Protein AF-A0A3D5UXY3-F1 (afdb_monomer_lite)

Secondary structure (DSSP, 8-state):
--S-HHHHHHHHHHHHHHHHHHHHHHHHHHHHHHHHHHHHHHTTT-SEE-HHHHHHHHHHH---HHHHHHHHHHTT-EE-HHHHHT-

Structure (mmCIF, N/CA/C/O backbone):
data_AF-A0A3D5UXY3-F1
#
_entry.id   AF-A0A3D5UXY3-F1
#
loop_
_atom_site.group_PDB
_atom_site.id
_atom_site.type_symbol
_atom_site.label_atom_id
_atom_site.label_alt_id
_atom_site.label_comp_id
_atom_site.label_asym_id
_atom_site.label_entity_id
_atom_site.label_seq_id
_atom_site.pdbx_PDB_ins_code
_atom_site.Cartn_x
_atom_site.Cartn_y
_atom_site.Cartn_z
_atom_site.occupancy
_atom_site.B_iso_or_equiv
_atom_site.auth_seq_id
_atom_site.auth_comp_id
_atom_site.auth_asym_id
_atom_site.auth_atom_id
_atom_site.pdbx_PDB_model_num
ATOM 1 N N . GLY A 1 1 ? 19.756 -15.944 -25.049 1.00 56.19 1 GLY A N 1
ATOM 2 C CA . GLY A 1 1 ? 18.656 -15.158 -25.641 1.00 56.19 1 GLY A CA 1
ATOM 3 C C . GLY A 1 1 ? 18.650 -15.235 -27.158 1.00 56.19 1 GLY A C 1
ATOM 4 O O . GLY A 1 1 ? 18.577 -14.194 -27.803 1.00 56.19 1 GLY A O 1
ATOM 5 N N . ASP A 1 2 ? 18.728 -16.443 -27.728 1.00 58.97 2 ASP A N 1
ATOM 6 C CA . ASP A 1 2 ? 18.714 -16.647 -29.189 1.00 58.97 2 ASP A CA 1
ATOM 7 C C . ASP A 1 2 ? 17.315 -16.947 -29.742 1.00 58.97 2 ASP A C 1
ATOM 9 O O . ASP A 1 2 ? 17.083 -16.758 -30.928 1.00 58.97 2 ASP A O 1
ATOM 13 N N . ALA A 1 3 ? 16.365 -17.329 -28.881 1.00 74.88 3 ALA A N 1
ATOM 14 C CA . ALA A 1 3 ? 14.972 -17.556 -29.268 1.00 74.88 3 ALA A CA 1
ATOM 15 C C . ALA A 1 3 ? 14.161 -16.255 -29.451 1.00 74.88 3 ALA A C 1
ATOM 17 O O . ALA A 1 3 ? 13.214 -16.250 -30.224 1.00 74.88 3 ALA A O 1
ATOM 18 N N . TYR A 1 4 ? 14.556 -15.162 -28.778 1.00 75.25 4 TYR A N 1
ATOM 19 C CA . TYR A 1 4 ? 13.863 -13.861 -28.808 1.00 75.25 4 TYR A CA 1
ATOM 20 C C . TYR A 1 4 ? 14.879 -12.699 -28.847 1.00 75.25 4 TYR A C 1
ATOM 22 O O . TYR A 1 4 ? 15.212 -12.111 -27.810 1.00 75.25 4 TYR A O 1
ATOM 30 N N . PRO A 1 5 ? 15.467 -12.397 -30.021 1.00 78.25 5 PRO A N 1
ATOM 31 C CA . PRO A 1 5 ? 16.460 -11.330 -30.197 1.00 78.25 5 PRO A CA 1
ATOM 32 C C . PRO A 1 5 ? 15.960 -9.930 -29.802 1.00 78.25 5 PRO A C 1
ATOM 34 O O . PRO A 1 5 ? 16.749 -9.066 -29.422 1.00 78.25 5 PRO A O 1
ATOM 37 N N . GLU A 1 6 ? 14.654 -9.703 -29.883 1.00 78.06 6 GLU A N 1
ATOM 38 C CA . GLU A 1 6 ? 13.960 -8.485 -29.477 1.00 78.06 6 GLU A CA 1
ATOM 39 C C . GLU A 1 6 ? 14.113 -8.181 -27.986 1.00 78.06 6 GLU A C 1
ATOM 41 O O . GLU A 1 6 ? 14.228 -7.010 -27.640 1.00 78.06 6 GLU A O 1
ATOM 46 N N . LEU A 1 7 ? 14.236 -9.196 -27.120 1.00 80.25 7 LEU A N 1
ATOM 47 C CA . LEU A 1 7 ? 14.478 -8.986 -25.689 1.00 80.25 7 LEU A CA 1
ATOM 48 C C . LEU A 1 7 ? 15.853 -8.363 -25.436 1.00 80.25 7 LEU A C 1
ATOM 50 O O . LEU A 1 7 ? 15.977 -7.502 -24.576 1.00 80.25 7 LEU A O 1
ATOM 54 N N . ARG A 1 8 ? 16.872 -8.730 -26.228 1.00 78.25 8 ARG A N 1
ATOM 55 C CA . ARG A 1 8 ? 18.199 -8.090 -26.160 1.00 78.25 8 ARG A CA 1
ATOM 56 C C . ARG A 1 8 ? 18.162 -6.647 -26.654 1.00 78.25 8 ARG A C 1
ATOM 58 O O . ARG A 1 8 ? 18.824 -5.789 -26.088 1.00 78.25 8 ARG A O 1
ATOM 65 N N . ARG A 1 9 ? 17.380 -6.355 -27.699 1.00 79.00 9 ARG A N 1
ATOM 66 C CA . ARG A 1 9 ? 17.228 -4.972 -28.193 1.00 79.00 9 ARG A CA 1
ATOM 67 C C . ARG A 1 9 ? 16.439 -4.100 -27.218 1.00 79.00 9 ARG A C 1
ATOM 69 O O . ARG A 1 9 ? 16.735 -2.918 -27.093 1.00 79.00 9 ARG A O 1
ATOM 76 N N . ALA A 1 10 ? 15.452 -4.684 -26.544 1.00 84.69 10 ALA A N 1
ATOM 77 C CA . ALA A 1 10 ? 14.611 -4.006 -25.569 1.00 84.69 10 ALA A CA 1
ATOM 78 C C . ALA A 1 10 ? 15.208 -3.991 -24.151 1.00 84.69 10 ALA A C 1
ATOM 80 O O . ALA A 1 10 ? 14.645 -3.332 -23.287 1.00 84.69 10 ALA A O 1
ATOM 81 N N . GLU A 1 11 ? 16.332 -4.669 -23.897 1.00 86.81 11 GLU A N 1
ATOM 82 C CA . GLU A 1 11 ? 16.923 -4.829 -22.560 1.00 86.81 11 GLU A CA 1
ATOM 83 C C . GLU A 1 11 ? 17.123 -3.491 -21.838 1.00 86.81 11 GLU A C 1
ATOM 85 O O . GLU A 1 11 ? 16.739 -3.355 -20.676 1.00 86.81 11 GLU A O 1
ATOM 90 N N . ALA A 1 12 ? 17.660 -2.485 -22.535 1.00 88.19 12 ALA A N 1
ATOM 91 C CA . ALA A 1 12 ? 17.868 -1.153 -21.972 1.00 88.19 12 ALA A CA 1
ATOM 92 C C . ALA A 1 12 ? 16.542 -0.490 -21.559 1.00 88.19 12 ALA A C 1
ATOM 94 O O . ALA A 1 12 ? 16.430 0.005 -20.440 1.00 88.19 12 ALA A O 1
ATOM 95 N N . LEU A 1 13 ? 15.524 -0.558 -22.424 1.00 89.12 13 LEU A N 1
ATOM 96 C CA . LEU A 1 13 ? 14.193 0.000 -22.170 1.00 89.12 13 LEU A CA 1
ATOM 97 C C . LEU A 1 13 ? 13.473 -0.736 -21.032 1.00 89.12 13 LEU A C 1
ATOM 99 O O . LEU A 1 13 ? 12.882 -0.102 -20.162 1.00 89.12 13 LEU A O 1
ATOM 103 N N . VAL A 1 14 ? 13.532 -2.070 -21.018 1.00 88.75 14 VAL A N 1
ATOM 104 C CA . VAL A 1 14 ? 12.946 -2.905 -19.958 1.00 88.75 14 VAL A CA 1
ATOM 105 C C . VAL A 1 14 ? 13.613 -2.593 -18.624 1.00 88.75 14 VAL A C 1
ATOM 107 O O . VAL A 1 14 ? 12.924 -2.371 -17.634 1.00 88.75 14 VAL A O 1
ATOM 110 N N . THR A 1 15 ? 14.944 -2.509 -18.598 1.00 91.06 15 THR A N 1
ATOM 111 C CA . THR A 1 15 ? 15.703 -2.192 -17.382 1.00 91.06 15 THR A CA 1
ATOM 112 C C . THR A 1 15 ? 15.381 -0.793 -16.862 1.00 91.06 15 THR A C 1
ATOM 114 O O . THR A 1 15 ? 15.208 -0.610 -15.660 1.00 91.06 15 THR A O 1
ATOM 11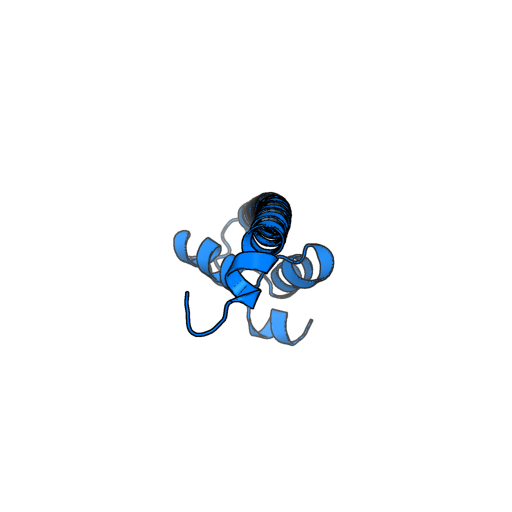7 N N . GLU A 1 16 ? 15.298 0.202 -17.745 1.00 92.75 16 GLU A N 1
ATOM 118 C CA . GLU A 1 16 ? 14.935 1.571 -17.374 1.00 92.75 16 GLU A CA 1
ATOM 119 C C . GLU A 1 16 ? 13.500 1.649 -16.839 1.00 92.75 16 GLU A C 1
ATOM 121 O O . GLU A 1 16 ? 13.273 2.221 -15.773 1.00 92.75 16 GLU A O 1
ATOM 126 N N . THR A 1 17 ? 12.554 1.002 -17.523 1.00 91.94 17 THR A N 1
ATOM 127 C CA . THR A 1 17 ? 11.146 0.948 -17.104 1.00 91.94 17 THR A CA 1
ATOM 128 C C . THR A 1 17 ? 11.008 0.274 -15.742 1.00 91.94 17 THR A C 1
ATOM 130 O O . THR A 1 17 ? 10.363 0.824 -14.855 1.00 91.94 17 THR A O 1
ATOM 133 N N . LEU A 1 18 ? 11.674 -0.866 -15.528 1.00 92.06 18 LEU A N 1
ATOM 134 C CA . LEU A 1 18 ? 11.675 -1.556 -14.237 1.00 92.06 18 LEU A CA 1
ATOM 135 C C . LEU A 1 18 ? 12.234 -0.676 -13.119 1.00 92.06 18 LEU A C 1
ATOM 137 O O . LEU A 1 18 ? 11.637 -0.613 -12.053 1.00 92.06 18 LEU A O 1
ATOM 141 N N . LYS A 1 19 ? 13.337 0.045 -13.355 1.00 92.50 19 LYS A N 1
ATOM 142 C CA . LYS A 1 19 ? 13.914 0.957 -12.352 1.00 92.50 19 LYS A CA 1
ATOM 143 C C . LYS A 1 19 ? 12.979 2.115 -12.006 1.00 92.50 19 LYS A C 1
ATOM 145 O O . LYS A 1 19 ? 12.915 2.526 -10.845 1.00 92.50 19 LYS A O 1
ATOM 150 N N . LEU A 1 20 ? 12.280 2.659 -13.001 1.00 92.44 20 LEU A N 1
ATOM 151 C CA . LEU A 1 20 ? 11.281 3.712 -12.813 1.00 92.44 20 LEU A CA 1
ATOM 152 C C . LEU A 1 20 ? 10.095 3.209 -11.989 1.00 92.44 20 LEU A C 1
ATOM 154 O O . LEU A 1 20 ? 9.723 3.857 -11.011 1.00 92.44 20 LEU A O 1
ATOM 158 N N . GLU A 1 21 ? 9.550 2.048 -12.347 1.00 90.12 21 GLU A N 1
ATOM 159 C CA . GLU A 1 21 ? 8.455 1.411 -11.614 1.00 90.12 21 GLU A CA 1
ATOM 160 C C . GLU A 1 21 ? 8.875 1.032 -10.191 1.00 90.12 21 GLU A C 1
ATOM 162 O O . GLU A 1 21 ? 8.168 1.359 -9.246 1.00 90.12 21 GLU A O 1
ATOM 167 N N . GLU A 1 22 ? 10.062 0.453 -9.995 1.00 90.50 22 GLU A N 1
ATOM 168 C CA . GLU A 1 22 ? 10.590 0.127 -8.665 1.00 90.50 22 GLU A CA 1
ATOM 169 C C . GLU A 1 22 ? 10.750 1.385 -7.800 1.00 90.50 22 GLU A C 1
ATOM 171 O O . GLU A 1 22 ? 10.392 1.387 -6.621 1.00 90.50 22 GLU A O 1
ATOM 176 N N . THR A 1 23 ? 11.254 2.480 -8.376 1.00 90.00 23 THR A N 1
ATOM 177 C CA . THR A 1 23 ? 11.426 3.745 -7.647 1.00 90.00 23 THR A CA 1
ATOM 178 C C . THR A 1 23 ? 10.078 4.328 -7.235 1.00 90.00 23 THR A C 1
ATOM 180 O O . THR A 1 23 ? 9.900 4.662 -6.064 1.00 90.00 23 THR A O 1
ATOM 183 N N . ARG A 1 24 ? 9.114 4.390 -8.162 1.00 86.31 24 ARG A N 1
ATOM 184 C CA . ARG A 1 24 ? 7.746 4.853 -7.880 1.00 86.31 24 ARG A CA 1
ATOM 185 C C . ARG A 1 24 ? 7.063 3.972 -6.844 1.00 86.31 24 ARG A C 1
ATOM 187 O O . ARG A 1 24 ? 6.506 4.481 -5.878 1.00 86.31 24 ARG A O 1
ATOM 194 N N . PHE A 1 25 ? 7.164 2.658 -7.004 1.00 86.31 25 PHE A N 1
ATOM 195 C CA . PHE A 1 25 ? 6.595 1.697 -6.075 1.00 86.31 25 PHE A CA 1
ATOM 196 C C . PHE A 1 25 ? 7.191 1.853 -4.677 1.00 86.31 25 PHE A C 1
ATOM 198 O O . PHE A 1 25 ? 6.448 1.892 -3.703 1.00 86.31 25 PHE A O 1
ATOM 205 N N . ARG A 1 26 ? 8.513 2.026 -4.554 1.00 87.25 26 ARG A N 1
ATOM 206 C CA . ARG A 1 26 ? 9.180 2.260 -3.264 1.00 87.25 26 ARG A CA 1
ATOM 207 C C . ARG A 1 26 ? 8.727 3.558 -2.600 1.00 87.25 26 ARG A C 1
ATOM 209 O O . ARG A 1 26 ? 8.559 3.582 -1.380 1.00 87.25 26 ARG A O 1
ATOM 216 N N . GLU A 1 27 ? 8.533 4.628 -3.365 1.00 86.94 27 GLU A N 1
ATOM 217 C CA . GLU A 1 27 ? 7.993 5.887 -2.840 1.00 86.94 27 GLU A CA 1
ATOM 218 C C . GLU A 1 27 ? 6.564 5.710 -2.314 1.00 86.94 27 GLU A C 1
ATOM 220 O O . GLU A 1 27 ? 6.271 6.126 -1.189 1.00 86.94 27 GLU A O 1
ATOM 225 N N . THR A 1 28 ? 5.701 5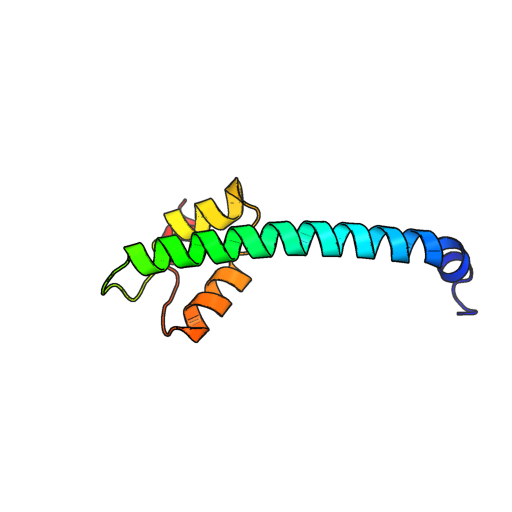.042 -3.084 1.00 84.44 28 THR A N 1
ATOM 226 C CA . THR A 1 28 ? 4.329 4.709 -2.679 1.00 84.44 28 THR A CA 1
ATOM 227 C C . THR A 1 28 ? 4.312 3.821 -1.437 1.00 84.44 28 THR A C 1
ATOM 229 O O . THR A 1 28 ? 3.627 4.132 -0.466 1.00 84.44 28 THR A O 1
ATOM 232 N N . LEU A 1 29 ? 5.131 2.767 -1.423 1.00 84.75 29 LEU A N 1
ATOM 233 C CA . LEU A 1 29 ? 5.269 1.826 -0.314 1.00 84.75 29 LEU A CA 1
ATOM 234 C C . LEU A 1 29 ? 5.703 2.538 0.970 1.00 84.75 29 LEU A C 1
ATOM 236 O O . LEU A 1 29 ? 5.112 2.329 2.023 1.00 84.75 29 LEU A O 1
ATOM 240 N N . THR A 1 30 ? 6.706 3.414 0.881 1.00 86.81 30 THR A N 1
ATOM 241 C CA . THR A 1 30 ? 7.222 4.155 2.043 1.00 86.81 30 THR A CA 1
ATOM 242 C C . THR A 1 30 ? 6.149 5.063 2.642 1.00 86.81 30 THR A C 1
ATOM 244 O O . THR A 1 30 ? 6.008 5.137 3.862 1.00 86.81 30 THR A O 1
ATOM 247 N N . ARG A 1 31 ? 5.373 5.749 1.794 1.00 87.94 31 ARG A N 1
ATOM 248 C CA . ARG A 1 31 ? 4.267 6.604 2.246 1.00 87.94 31 ARG A CA 1
ATOM 249 C C . ARG A 1 31 ? 3.130 5.780 2.846 1.00 87.94 31 ARG A C 1
ATOM 251 O O . ARG A 1 31 ? 2.662 6.125 3.925 1.00 87.94 31 ARG A O 1
ATOM 258 N N . GLY A 1 32 ? 2.731 4.696 2.181 1.00 87.25 32 GLY A N 1
ATOM 259 C CA . GLY A 1 32 ? 1.654 3.816 2.631 1.00 87.25 32 GLY A CA 1
ATOM 260 C C . GLY A 1 32 ? 1.960 3.129 3.961 1.00 87.25 32 GLY A C 1
ATOM 261 O O . GLY A 1 32 ? 1.117 3.146 4.849 1.00 87.25 32 GLY A O 1
ATOM 262 N N . LEU A 1 33 ? 3.185 2.626 4.154 1.00 87.38 33 LEU A N 1
ATOM 263 C CA . LEU A 1 33 ? 3.616 2.039 5.430 1.00 87.38 33 LEU A CA 1
ATOM 264 C C . LEU A 1 33 ? 3.628 3.063 6.566 1.00 87.38 33 LEU A C 1
ATOM 266 O O . LEU A 1 33 ? 3.206 2.749 7.672 1.00 87.38 33 LEU A O 1
ATOM 270 N N . LYS A 1 34 ? 4.069 4.297 6.296 1.00 89.69 34 LYS A N 1
ATOM 271 C CA . LYS A 1 34 ? 4.050 5.358 7.307 1.00 89.69 34 LYS A CA 1
ATOM 272 C C . LYS A 1 34 ? 2.620 5.712 7.732 1.00 89.69 34 LYS A C 1
ATOM 274 O O . LYS A 1 34 ? 2.360 5.836 8.921 1.00 89.69 34 LYS A O 1
ATOM 279 N N . LEU A 1 35 ? 1.705 5.847 6.771 1.00 88.00 35 LEU A N 1
ATOM 280 C CA . LEU A 1 35 ? 0.283 6.081 7.046 1.00 88.00 35 LEU A CA 1
ATOM 281 C C . LEU A 1 35 ? -0.338 4.912 7.814 1.00 88.00 35 LEU A C 1
ATOM 283 O O . LEU A 1 35 ? -1.035 5.131 8.796 1.00 88.00 35 LEU A O 1
ATOM 287 N N . LEU A 1 36 ? -0.050 3.674 7.406 1.00 87.56 36 LEU A N 1
ATOM 288 C CA . LEU A 1 36 ? -0.507 2.485 8.120 1.00 87.56 36 LEU A CA 1
ATOM 289 C C . LEU A 1 36 ? -0.024 2.485 9.575 1.00 87.56 36 LEU A C 1
ATOM 291 O O . LEU A 1 36 ? -0.801 2.175 10.470 1.00 87.56 36 LEU A O 1
ATOM 295 N N . ASP A 1 37 ? 1.232 2.855 9.816 1.00 88.56 37 ASP A N 1
ATOM 296 C CA . ASP A 1 37 ? 1.779 2.959 11.167 1.00 88.56 37 ASP A CA 1
ATOM 297 C C . ASP A 1 37 ? 1.054 4.017 12.001 1.00 88.56 37 ASP A C 1
ATOM 299 O O . ASP A 1 37 ? 0.697 3.741 13.142 1.00 88.56 37 ASP A O 1
ATOM 303 N N . GLU A 1 38 ? 0.774 5.189 11.430 1.00 89.56 38 GLU A N 1
ATOM 304 C CA . GLU A 1 38 ? 0.012 6.254 12.095 1.00 89.56 38 GLU A CA 1
ATOM 305 C C . GLU A 1 38 ? -1.413 5.794 12.468 1.00 89.56 38 GLU A C 1
ATOM 307 O O . GLU A 1 38 ? -1.869 6.031 13.589 1.00 89.56 38 GLU A O 1
ATOM 312 N N . GLU A 1 39 ? -2.096 5.078 11.572 1.00 87.38 39 GLU A N 1
ATOM 313 C CA . GLU A 1 39 ? -3.441 4.535 11.812 1.00 87.38 39 GLU A CA 1
ATOM 314 C C . GLU A 1 39 ? -3.435 3.397 12.847 1.00 87.38 39 GLU A C 1
ATOM 316 O O . GLU A 1 39 ? -4.329 3.300 13.689 1.00 87.38 39 GLU A O 1
ATOM 321 N N . VAL A 1 40 ? -2.405 2.545 12.832 1.00 86.69 40 VAL A N 1
ATOM 322 C CA . VAL A 1 40 ? -2.222 1.467 13.817 1.00 86.69 40 VAL A CA 1
ATOM 323 C C . VAL A 1 40 ? -1.931 2.022 15.211 1.00 86.69 40 VAL A C 1
ATOM 325 O O . VAL A 1 40 ? -2.480 1.523 16.190 1.00 86.69 40 VAL A O 1
ATOM 328 N N . GLU A 1 41 ? -1.119 3.070 15.327 1.00 87.62 41 GLU A N 1
ATOM 329 C CA . GLU A 1 41 ? -0.897 3.754 16.607 1.00 87.62 41 GLU A CA 1
ATOM 330 C C . GLU A 1 41 ? -2.196 4.406 17.119 1.00 87.62 41 GLU A C 1
ATOM 332 O O . GLU A 1 41 ? -2.501 4.355 18.314 1.00 87.62 41 GLU A O 1
ATOM 337 N N . ALA A 1 42 ? -3.024 4.946 16.216 1.00 85.94 42 ALA A N 1
ATOM 338 C CA . ALA A 1 42 ? -4.334 5.506 16.554 1.00 85.94 42 ALA A CA 1
ATOM 339 C C . ALA A 1 42 ? -5.374 4.444 16.974 1.00 85.94 42 ALA A C 1
ATOM 341 O O . ALA A 1 42 ? -6.341 4.770 17.669 1.00 85.94 42 ALA A O 1
ATOM 342 N N . LEU A 1 43 ? -5.180 3.171 16.603 1.00 80.62 43 LEU A N 1
ATOM 343 C CA . LEU A 1 43 ? -6.051 2.058 17.001 1.00 80.62 43 LEU A CA 1
ATOM 344 C C . LEU A 1 43 ? -6.018 1.771 18.511 1.00 80.62 43 LEU A C 1
ATOM 346 O O . LEU A 1 43 ? -6.980 1.211 19.052 1.00 80.62 43 LEU A O 1
ATOM 350 N N . GLY A 1 44 ? -4.925 2.129 19.191 1.00 79.00 44 GLY A N 1
ATOM 351 C CA . GLY A 1 44 ? -4.724 1.873 20.613 1.00 79.00 44 GLY A CA 1
ATOM 352 C C . GLY A 1 44 ? -4.747 0.379 20.946 1.00 79.00 44 GLY A C 1
ATOM 353 O O . GLY A 1 44 ? -3.866 -0.373 20.550 1.00 79.00 44 GLY A O 1
ATOM 354 N N . SER A 1 45 ? -5.750 -0.064 21.709 1.00 79.19 45 SER A N 1
ATOM 355 C CA . SER A 1 45 ? -5.898 -1.460 22.154 1.00 79.19 45 SER A CA 1
ATOM 356 C C . SER A 1 45 ? -6.674 -2.359 21.184 1.00 79.19 45 SER A C 1
ATOM 358 O O . SER A 1 45 ? -6.875 -3.542 21.470 1.00 79.19 45 SER A O 1
ATOM 360 N N . LYS A 1 46 ? -7.144 -1.822 20.053 1.00 81.75 46 LYS A N 1
ATOM 361 C CA . LYS A 1 46 ? -7.831 -2.618 19.033 1.00 81.75 46 LYS A CA 1
ATOM 362 C C . LYS A 1 46 ? -6.826 -3.479 18.274 1.00 81.75 46 LYS A C 1
ATOM 364 O O . LYS A 1 46 ? -5.747 -3.024 17.918 1.00 81.75 46 LYS A O 1
ATOM 369 N N . THR A 1 47 ? -7.219 -4.711 17.975 1.00 84.69 47 THR A N 1
ATOM 370 C CA . THR A 1 47 ? -6.406 -5.653 17.193 1.00 84.69 47 THR A CA 1
ATOM 371 C C . THR A 1 47 ? -6.810 -5.724 15.720 1.00 84.69 47 THR A C 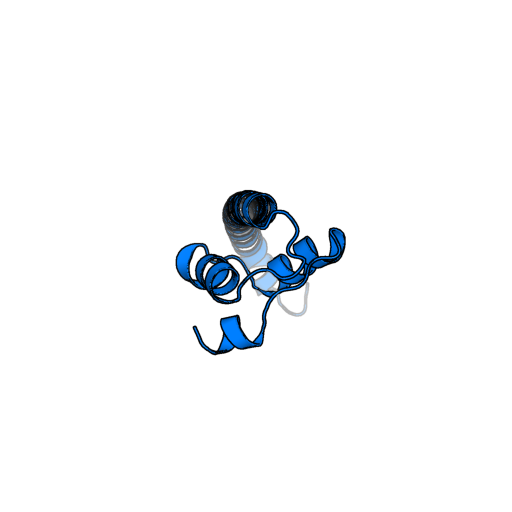1
ATOM 373 O O . THR A 1 47 ? -6.157 -6.410 14.937 1.00 84.69 47 THR A O 1
ATOM 376 N N . VAL A 1 48 ? -7.884 -5.026 15.335 1.00 88.88 48 VAL A N 1
ATOM 377 C CA . VAL A 1 48 ? -8.473 -5.083 13.991 1.00 88.88 48 VAL A CA 1
ATOM 378 C C . VAL A 1 48 ? -8.534 -3.683 13.385 1.00 88.88 48 VAL A C 1
ATOM 380 O O . VAL A 1 48 ? -9.250 -2.823 13.905 1.00 88.88 48 VAL A O 1
ATOM 383 N N . LEU A 1 49 ? -7.795 -3.467 12.293 1.00 89.06 49 LEU A N 1
ATOM 384 C CA . LEU A 1 49 ? -7.832 -2.255 11.476 1.00 89.06 49 LEU A CA 1
ATOM 385 C C . LEU A 1 49 ? -9.195 -2.165 10.767 1.00 89.06 49 LEU A C 1
ATOM 387 O O . LEU A 1 49 ? -9.564 -3.119 10.076 1.00 89.06 49 LEU A O 1
ATOM 391 N N . PRO A 1 50 ? -9.935 -1.049 10.898 1.00 91.00 50 PRO A N 1
ATOM 392 C CA . PRO A 1 50 ? -11.183 -0.845 10.172 1.00 91.00 50 PRO A CA 1
ATOM 393 C C . PRO A 1 50 ? -10.988 -0.943 8.658 1.00 91.00 50 PRO A C 1
ATOM 395 O O . PRO A 1 50 ? -10.024 -0.404 8.109 1.00 91.00 50 PRO A O 1
ATOM 398 N N . GLY A 1 51 ? -11.940 -1.583 7.983 1.00 89.50 51 GLY A N 1
ATOM 399 C CA . GLY A 1 51 ? -11.898 -1.774 6.537 1.00 89.50 51 GLY A CA 1
ATOM 400 C C . GLY A 1 51 ? -11.875 -0.464 5.750 1.00 89.50 51 GLY A C 1
ATOM 401 O O . GLY A 1 51 ? -11.142 -0.367 4.775 1.00 89.50 51 GLY A O 1
ATOM 402 N N . GLU A 1 52 ? -12.555 0.582 6.233 1.00 89.44 52 GLU A N 1
ATOM 403 C CA . GLU A 1 52 ? -12.529 1.931 5.641 1.00 89.44 52 GLU A CA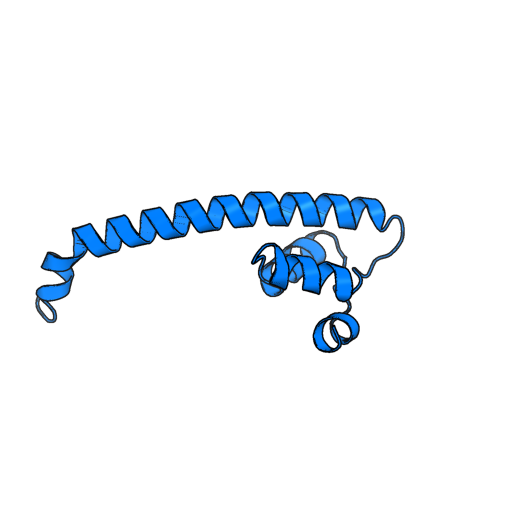 1
ATOM 404 C C . GLU A 1 52 ? -11.112 2.530 5.583 1.00 89.44 52 GLU A C 1
ATOM 406 O O . GLU A 1 52 ? -10.742 3.201 4.618 1.00 89.44 52 GLU A O 1
ATOM 411 N N . VAL A 1 53 ? -10.289 2.270 6.606 1.00 88.69 53 VAL A N 1
ATOM 412 C CA . VAL A 1 53 ? -8.902 2.755 6.659 1.00 88.69 53 VAL A CA 1
ATOM 413 C C . VAL A 1 53 ? -8.041 1.991 5.656 1.00 88.69 53 VAL A C 1
ATOM 415 O O . VAL A 1 53 ? -7.283 2.599 4.897 1.00 88.69 53 VAL A O 1
ATOM 418 N N . ALA A 1 54 ? -8.196 0.665 5.602 1.00 89.56 54 ALA A N 1
ATOM 419 C CA . ALA A 1 54 ? -7.533 -0.167 4.602 1.00 89.56 54 ALA A CA 1
ATOM 420 C C . ALA A 1 54 ? -7.965 0.202 3.169 1.00 89.56 54 ALA A C 1
ATOM 422 O O . ALA A 1 54 ? -7.129 0.259 2.268 1.00 89.56 54 ALA A O 1
ATOM 423 N N . PHE A 1 55 ? -9.243 0.530 2.967 1.00 89.81 55 PHE A N 1
ATOM 424 C CA . PHE A 1 55 ? -9.787 0.975 1.687 1.00 89.81 55 PHE A CA 1
ATOM 425 C C . PHE A 1 55 ? -9.177 2.306 1.258 1.00 89.81 55 PHE A C 1
ATOM 427 O O . PHE A 1 55 ? -8.720 2.442 0.130 1.00 89.81 55 PHE A O 1
ATOM 434 N N . LYS A 1 56 ? -9.061 3.271 2.175 1.00 89.06 56 LYS A N 1
ATOM 435 C CA . LYS A 1 56 ? -8.410 4.556 1.894 1.00 89.06 56 LYS A CA 1
ATOM 436 C C . LYS A 1 56 ? -6.932 4.394 1.523 1.00 89.06 56 LYS A C 1
ATOM 438 O O . LYS A 1 56 ? -6.461 5.062 0.604 1.00 89.06 56 LYS A O 1
ATOM 443 N N . LEU A 1 57 ? -6.198 3.516 2.213 1.00 87.50 57 LEU A N 1
ATOM 444 C CA . LEU A 1 57 ? -4.812 3.169 1.865 1.00 87.50 57 LEU A CA 1
ATOM 445 C C . LEU A 1 57 ? -4.717 2.616 0.437 1.00 87.50 57 LEU A C 1
ATOM 447 O O . LEU A 1 57 ? -3.835 3.024 -0.320 1.00 87.50 57 LEU A O 1
ATOM 451 N N . TYR A 1 58 ? -5.664 1.764 0.056 1.00 88.88 58 TYR A N 1
ATOM 452 C CA . TYR A 1 58 ? -5.745 1.181 -1.277 1.00 88.88 58 TYR A CA 1
ATOM 453 C C . TYR A 1 58 ? -6.134 2.192 -2.365 1.00 88.88 58 TYR A C 1
ATOM 455 O O . TYR A 1 58 ? -5.378 2.376 -3.316 1.00 88.88 58 TYR A O 1
ATOM 463 N N . ASP A 1 59 ? -7.262 2.884 -2.212 1.00 88.56 59 ASP A N 1
ATOM 464 C CA . ASP A 1 59 ? -7.834 3.773 -3.228 1.00 88.56 59 ASP A CA 1
ATOM 465 C C . ASP A 1 59 ? -7.053 5.089 -3.369 1.00 88.56 59 ASP A C 1
ATOM 467 O O . ASP A 1 59 ? -6.644 5.479 -4.462 1.00 88.56 59 ASP A O 1
ATOM 471 N N . THR A 1 60 ? -6.776 5.768 -2.252 1.00 86.00 60 THR A N 1
ATOM 472 C CA . THR A 1 60 ? -6.161 7.105 -2.286 1.00 86.00 60 THR A CA 1
ATOM 473 C C . THR A 1 60 ? -4.649 7.044 -2.465 1.00 86.00 60 THR A C 1
ATOM 475 O O . THR A 1 60 ? -4.061 7.888 -3.143 1.00 86.00 60 THR A O 1
ATOM 478 N N . TYR A 1 61 ? -3.998 6.072 -1.826 1.00 82.56 61 TYR A N 1
ATOM 479 C CA . TYR A 1 61 ? -2.538 5.998 -1.785 1.00 82.56 61 TYR A CA 1
ATOM 480 C C . TYR A 1 61 ? -1.970 4.882 -2.661 1.00 82.56 61 TYR A C 1
ATOM 482 O O . TYR A 1 61 ? -0.752 4.788 -2.781 1.00 82.56 61 TYR A O 1
ATOM 490 N N . GLY A 1 62 ? -2.816 4.060 -3.292 1.00 85.12 62 GLY A N 1
ATOM 491 C CA . GLY A 1 62 ? -2.376 2.947 -4.131 1.00 85.12 62 GLY A CA 1
ATOM 492 C C . GLY A 1 62 ? -1.648 1.856 -3.346 1.00 85.12 62 GLY A C 1
ATOM 493 O O . GLY A 1 62 ? -0.845 1.126 -3.926 1.00 85.12 62 GLY A O 1
ATOM 494 N N . PHE A 1 63 ? -1.856 1.781 -2.026 1.00 84.88 63 PHE A N 1
ATOM 495 C CA . PHE A 1 63 ? -1.171 0.833 -1.158 1.00 84.88 63 PHE A CA 1
ATOM 496 C C . PHE A 1 63 ? -1.912 -0.514 -1.163 1.00 84.88 63 PHE A C 1
ATOM 498 O O . PHE A 1 63 ? -3.064 -0.579 -0.737 1.00 84.88 63 PHE A O 1
ATOM 505 N N . PRO A 1 64 ? -1.292 -1.605 -1.642 1.00 86.50 64 PRO A N 1
ATOM 506 C CA . PRO A 1 64 ? -1.962 -2.896 -1.764 1.00 86.50 64 PRO A CA 1
ATOM 507 C C . PRO A 1 64 ? -2.532 -3.409 -0.433 1.00 86.50 64 PRO A C 1
ATOM 509 O O . PRO A 1 64 ? -1.855 -3.374 0.602 1.00 86.50 64 PRO A O 1
ATOM 512 N N . LEU A 1 65 ? -3.751 -3.959 -0.475 1.00 87.81 65 LEU A N 1
ATOM 513 C CA . LEU A 1 65 ? -4.372 -4.604 0.686 1.00 87.81 65 LEU A CA 1
ATOM 514 C C . LEU A 1 65 ? -3.496 -5.744 1.225 1.00 87.81 65 LEU A C 1
ATOM 516 O O . LEU A 1 65 ? -3.298 -5.833 2.433 1.00 87.81 65 LEU A O 1
ATOM 520 N N . ASP A 1 66 ? -2.908 -6.551 0.341 1.00 88.50 66 ASP A N 1
ATOM 521 C CA . ASP A 1 66 ? -2.036 -7.671 0.715 1.00 88.50 66 ASP A CA 1
ATOM 522 C C . ASP A 1 66 ? -0.857 -7.209 1.587 1.00 88.50 66 ASP A C 1
ATOM 524 O O . ASP A 1 66 ? -0.567 -7.798 2.626 1.00 88.50 66 ASP A O 1
ATOM 528 N N . LEU A 1 67 ? -0.228 -6.082 1.231 1.00 87.06 67 LEU A N 1
ATOM 529 C CA . LEU A 1 67 ? 0.882 -5.512 2.002 1.00 87.06 67 LEU A CA 1
ATOM 530 C C . LEU A 1 67 ? 0.421 -4.925 3.335 1.00 87.06 67 LEU A C 1
ATOM 532 O O . LEU A 1 67 ? 1.146 -5.002 4.327 1.00 87.06 67 LEU A O 1
ATOM 536 N N . THR A 1 68 ? -0.790 -4.369 3.372 1.00 88.06 68 THR A N 1
ATOM 537 C CA . THR A 1 68 ? -1.427 -3.928 4.619 1.00 88.06 68 THR A CA 1
ATOM 538 C C . THR A 1 68 ? -1.629 -5.115 5.556 1.00 88.06 68 THR A C 1
ATOM 540 O O . THR A 1 68 ? -1.246 -5.060 6.724 1.00 88.06 68 THR A O 1
ATOM 543 N N . GLN A 1 69 ? -2.172 -6.219 5.042 1.00 90.38 69 GLN A N 1
ATOM 544 C CA . GLN A 1 69 ? -2.384 -7.445 5.805 1.00 90.38 69 GLN A CA 1
ATOM 545 C C . GLN A 1 69 ? -1.066 -8.062 6.283 1.00 90.38 69 GLN A C 1
ATOM 547 O O . GLN A 1 69 ? -0.983 -8.478 7.438 1.00 90.38 69 GLN A O 1
ATOM 552 N N . ASP A 1 70 ? -0.031 -8.096 5.444 1.00 90.38 70 ASP A N 1
ATOM 553 C CA . ASP A 1 70 ? 1.290 -8.614 5.813 1.00 90.38 70 ASP A CA 1
ATOM 554 C C . ASP A 1 70 ? 1.955 -7.768 6.907 1.00 90.38 70 ASP A C 1
ATOM 556 O O . ASP A 1 70 ? 2.454 -8.307 7.902 1.00 90.38 70 ASP A O 1
ATOM 560 N N . ALA A 1 71 ? 1.901 -6.439 6.777 1.00 87.62 71 ALA A N 1
ATOM 561 C CA . ALA A 1 71 ? 2.420 -5.518 7.783 1.00 87.62 71 ALA A CA 1
ATOM 562 C C . ALA A 1 71 ? 1.686 -5.675 9.125 1.00 87.62 71 ALA A C 1
ATOM 564 O O . ALA A 1 71 ? 2.327 -5.779 10.173 1.00 87.62 71 ALA A O 1
ATOM 565 N N . LEU A 1 72 ? 0.355 -5.777 9.106 1.00 88.88 72 LEU A N 1
ATOM 566 C CA . LEU A 1 72 ? -0.455 -5.977 10.310 1.00 88.88 72 LEU A CA 1
ATOM 567 C C . LEU A 1 72 ? -0.226 -7.348 10.953 1.00 88.88 72 LEU A C 1
ATOM 569 O O . LEU A 1 72 ? -0.082 -7.436 12.174 1.00 88.88 72 LEU A O 1
ATOM 573 N N . ARG A 1 73 ? -0.097 -8.408 10.147 1.00 89.75 73 ARG A N 1
ATOM 574 C CA . ARG A 1 73 ? 0.179 -9.770 10.622 1.00 89.75 73 ARG A CA 1
ATOM 575 C C . ARG A 1 73 ? 1.472 -9.831 11.429 1.00 89.75 73 ARG A C 1
ATOM 577 O O . ARG A 1 73 ? 1.507 -10.503 12.458 1.00 89.75 73 ARG A O 1
ATOM 584 N N . SER A 1 74 ? 2.507 -9.096 11.013 1.00 86.06 74 SER A N 1
ATOM 585 C CA . SER A 1 74 ? 3.780 -9.014 11.749 1.00 86.06 74 SER A CA 1
ATOM 586 C C . SER A 1 74 ? 3.633 -8.430 13.164 1.00 86.06 74 SER A C 1
ATOM 588 O O . SER A 1 74 ? 4.447 -8.718 14.039 1.00 86.06 74 SER A O 1
ATOM 590 N N . ARG A 1 75 ? 2.563 -7.661 13.403 1.00 84.81 75 ARG A N 1
ATOM 591 C CA . ARG A 1 75 ? 2.225 -7.011 14.679 1.00 84.81 75 ARG A CA 1
ATOM 592 C C . ARG A 1 75 ? 1.114 -7.728 15.453 1.00 84.81 75 ARG A C 1
ATOM 594 O O . ARG A 1 75 ? 0.706 -7.251 16.506 1.00 84.81 75 ARG A O 1
ATOM 601 N N . GLY A 1 76 ? 0.616 -8.861 14.950 1.00 87.56 76 GLY A N 1
ATOM 602 C CA . GLY A 1 76 ? -0.523 -9.572 15.540 1.00 87.56 76 GLY A CA 1
ATOM 603 C C . GLY A 1 76 ? -1.872 -8.871 15.337 1.00 87.56 76 GLY A C 1
ATOM 604 O O . GLY A 1 76 ? -2.810 -9.129 16.089 1.00 87.56 76 GLY A O 1
ATOM 605 N N . LEU A 1 77 ? -1.965 -7.988 14.341 1.00 90.62 77 LEU A N 1
ATOM 606 C CA . LEU A 1 77 ? -3.173 -7.256 13.968 1.00 90.62 77 LEU A CA 1
ATOM 607 C C . LEU A 1 77 ? -3.809 -7.872 12.711 1.00 90.62 77 LEU A C 1
ATOM 609 O O . LEU A 1 77 ? -3.137 -8.555 11.934 1.00 90.62 77 LEU A O 1
ATOM 613 N N . SER A 1 78 ? -5.094 -7.608 12.480 1.00 90.19 78 SER A N 1
ATOM 614 C CA . SER A 1 78 ? -5.811 -8.023 11.265 1.00 90.19 78 SER A CA 1
ATOM 615 C C . SER A 1 78 ? -6.572 -6.864 10.623 1.00 90.19 78 SER A C 1
ATOM 617 O O . SER A 1 78 ? -6.809 -5.846 11.262 1.00 90.19 78 SER A O 1
ATOM 619 N N . VAL A 1 79 ? -6.968 -7.012 9.358 1.00 90.38 79 VAL A N 1
ATOM 620 C CA . VAL A 1 79 ? -7.870 -6.068 8.675 1.00 90.38 79 VAL A CA 1
ATOM 621 C C . VAL A 1 79 ? -9.301 -6.577 8.787 1.00 90.38 79 VAL A C 1
ATOM 623 O O . VAL A 1 79 ? -9.541 -7.780 8.672 1.00 90.38 79 VAL A O 1
ATOM 626 N N . ASP A 1 80 ? -10.255 -5.673 8.983 1.00 91.69 80 ASP A N 1
ATOM 627 C CA . ASP A 1 80 ? -11.667 -5.958 8.747 1.00 91.69 80 ASP A CA 1
ATOM 628 C C . ASP A 1 80 ? -11.936 -6.054 7.237 1.00 91.69 80 ASP A C 1
ATOM 630 O O . ASP A 1 80 ? -12.207 -5.062 6.560 1.00 91.69 80 ASP A O 1
ATOM 634 N N . GLN A 1 81 ? -11.837 -7.277 6.714 1.00 88.00 81 GLN A N 1
ATOM 635 C CA . GLN A 1 81 ? -12.077 -7.569 5.302 1.00 88.00 81 GLN A CA 1
ATOM 636 C C . GLN A 1 81 ? -13.517 -7.257 4.884 1.00 88.00 81 GLN A C 1
ATOM 638 O O . GLN A 1 81 ? -13.745 -6.791 3.777 1.00 88.00 81 GLN A O 1
ATOM 643 N N . THR A 1 82 ? -14.491 -7.478 5.772 1.00 90.25 82 THR A N 1
ATOM 644 C CA . THR A 1 82 ? -15.901 -7.231 5.441 1.00 90.25 82 THR A CA 1
ATOM 645 C C . THR A 1 82 ? -16.163 -5.738 5.295 1.00 90.25 82 THR A C 1
ATOM 647 O O . THR A 1 82 ? -16.844 -5.326 4.361 1.00 90.25 82 THR A O 1
ATOM 650 N N . GLY A 1 83 ? -15.584 -4.924 6.182 1.00 87.12 83 GLY A N 1
ATOM 651 C CA . GLY A 1 8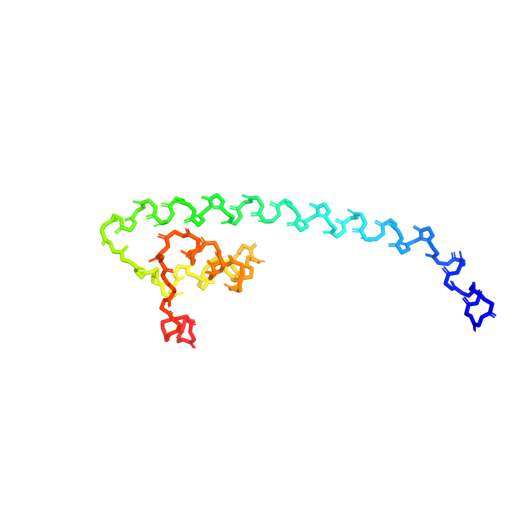3 ? -15.623 -3.470 6.063 1.00 87.12 83 GLY A CA 1
ATOM 652 C C . GLY A 1 83 ? -14.862 -2.944 4.843 1.00 87.12 83 GLY A C 1
ATOM 653 O O . GLY A 1 83 ? -15.249 -1.918 4.301 1.00 87.12 83 GLY A O 1
ATOM 654 N N . PHE A 1 84 ? -13.802 -3.631 4.402 1.00 89.38 84 PHE A N 1
ATOM 655 C CA . PHE A 1 84 ? -13.053 -3.261 3.198 1.00 89.38 84 PHE A CA 1
ATOM 656 C C . PHE A 1 84 ? -13.860 -3.553 1.929 1.00 89.38 84 PHE A C 1
ATOM 658 O O . PHE A 1 84 ? -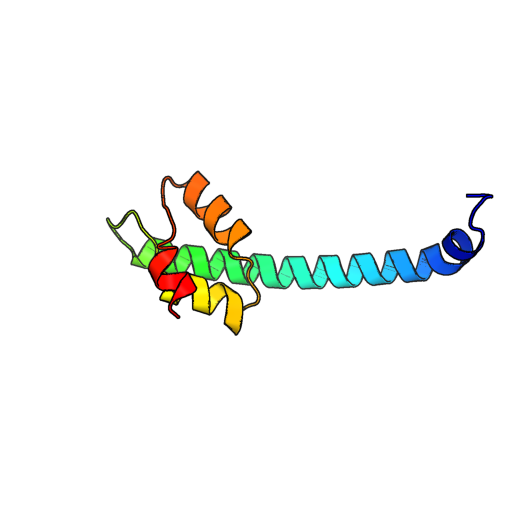13.954 -2.696 1.061 1.00 89.38 84 PHE A O 1
ATOM 665 N N . ASP A 1 85 ? -14.472 -4.737 1.836 1.00 86.19 85 ASP A N 1
ATOM 666 C CA . ASP A 1 85 ? -15.254 -5.160 0.665 1.00 86.19 85 ASP A CA 1
ATOM 667 C C . ASP A 1 85 ? -16.568 -4.365 0.505 1.00 86.19 85 ASP A C 1
ATOM 669 O O . ASP A 1 85 ? -17.184 -4.386 -0.562 1.00 86.19 85 ASP A O 1
ATOM 673 N N . ALA A 1 86 ? -17.026 -3.705 1.574 1.00 86.81 86 ALA A N 1
ATOM 674 C CA . ALA A 1 86 ? -18.248 -2.903 1.601 1.00 86.81 86 ALA A CA 1
ATOM 675 C C . ALA A 1 86 ? -18.026 -1.393 1.375 1.00 86.81 86 ALA A C 1
ATOM 677 O O . ALA A 1 86 ? -19.020 -0.679 1.208 1.00 86.81 86 ALA A O 1
ATOM 678 N N . ALA A 1 87 ? -16.775 -0.920 1.422 1.00 76.88 87 ALA A N 1
ATOM 679 C CA . ALA A 1 87 ? -16.390 0.485 1.250 1.00 76.88 87 ALA A CA 1
ATOM 680 C C . ALA A 1 87 ? -16.294 0.879 -0.234 1.00 76.88 87 ALA A C 1
ATOM 682 O O . ALA A 1 87 ? -16.648 2.044 -0.537 1.00 76.88 87 ALA A O 1
#

Sequence (87 aa):
GDAYPELRRAEALVTETLKLEETRFRETLTRGLKLLDEEVEALGSKTVLPGEVAFKLYDTYGFPLDLTQDALRSRGLSVDQTGFDAA

Foldseek 3Di:
DVVCVVCVVCVVVVVVVVVVCVVVVVVLQVVLVVQLVVQVVVCPPAQERALVSLLCSCPVSVHDSVVSQVSSVVVNHHYPVVRVVVD

pLDDT: mean 86.22, std 5.93, range [56.19, 92.75]

Radius of gyration: 17.95 Å; chains: 1; bounding box: 37×25×52 Å